Protein AF-A0A7C6MK63-F1 (afdb_monomer_lite)

pLDDT: mean 89.74, std 10.03, range [49.84, 98.5]

Structure (mmCIF, N/CA/C/O backbone):
data_AF-A0A7C6MK63-F1
#
_entry.id   AF-A0A7C6MK63-F1
#
loop_
_atom_site.group_PDB
_atom_site.id
_atom_site.type_symbol
_atom_site.label_atom_id
_atom_site.label_alt_id
_atom_site.label_comp_id
_atom_site.label_asym_id
_atom_site.label_entity_id
_atom_site.label_seq_id
_atom_site.pdbx_PDB_ins_code
_atom_site.Cartn_x
_atom_site.Cartn_y
_atom_site.Cartn_z
_atom_site.occupancy
_atom_site.B_iso_or_equiv
_atom_site.auth_seq_id
_atom_site.auth_comp_id
_atom_site.auth_asym_id
_atom_site.auth_atom_id
_atom_site.pdbx_PDB_model_num
ATOM 1 N N . MET A 1 1 ? 9.021 11.464 -20.359 1.00 56.09 1 MET A N 1
ATOM 2 C CA . MET A 1 1 ? 9.247 10.109 -19.820 1.00 56.09 1 MET A CA 1
ATOM 3 C C . MET A 1 1 ? 9.607 10.289 -18.363 1.00 56.09 1 MET A C 1
ATOM 5 O O . MET A 1 1 ? 10.400 11.176 -18.084 1.00 56.09 1 MET A O 1
ATOM 9 N N . GLY A 1 2 ? 8.933 9.591 -17.460 1.00 69.31 2 GLY A N 1
ATOM 10 C CA . GLY A 1 2 ? 9.209 9.650 -16.026 1.00 69.31 2 GLY A CA 1
ATOM 11 C C . GLY A 1 2 ? 9.092 8.243 -15.467 1.00 69.31 2 GLY A C 1
ATOM 12 O O . GLY A 1 2 ? 8.254 7.505 -15.981 1.00 69.31 2 GLY A O 1
ATOM 13 N N . TYR A 1 3 ? 9.935 7.929 -14.485 1.00 83.06 3 TYR A N 1
ATOM 14 C CA . TYR A 1 3 ? 9.993 6.660 -13.765 1.00 83.06 3 TYR A CA 1
ATOM 15 C C . TYR A 1 3 ? 8.614 6.150 -13.333 1.00 83.06 3 TYR A C 1
ATOM 17 O O . TYR A 1 3 ? 7.804 6.901 -12.776 1.00 83.06 3 TYR A O 1
ATOM 25 N N . ARG A 1 4 ? 8.350 4.875 -13.598 1.00 91.62 4 ARG A N 1
ATOM 26 C CA . ARG A 1 4 ? 7.119 4.176 -13.219 1.00 91.62 4 ARG A CA 1
ATOM 27 C C . ARG A 1 4 ? 7.454 3.052 -12.248 1.00 91.62 4 ARG A C 1
ATOM 29 O O . ARG A 1 4 ? 8.604 2.653 -12.093 1.00 91.62 4 ARG A O 1
ATOM 36 N N . SER A 1 5 ? 6.461 2.607 -11.501 1.00 93.19 5 SER A N 1
ATOM 37 C CA . SER A 1 5 ? 6.644 1.580 -10.488 1.00 93.19 5 SER A CA 1
ATOM 38 C C . SER A 1 5 ? 5.462 0.631 -10.469 1.00 93.19 5 SER A C 1
ATOM 40 O O . SER A 1 5 ? 4.326 1.036 -10.706 1.00 93.19 5 SER A O 1
ATOM 42 N N . ASP A 1 6 ? 5.727 -0.610 -10.100 1.00 95.50 6 ASP A N 1
ATOM 43 C CA . ASP A 1 6 ? 4.710 -1.541 -9.651 1.00 95.50 6 ASP A CA 1
ATOM 44 C C . ASP A 1 6 ? 4.551 -1.393 -8.141 1.00 95.50 6 ASP A C 1
ATOM 46 O O . ASP A 1 6 ? 5.525 -1.413 -7.386 1.00 95.50 6 ASP A O 1
ATOM 50 N N . VAL A 1 7 ? 3.311 -1.246 -7.683 1.00 96.69 7 VAL A N 1
ATOM 51 C CA . VAL A 1 7 ? 3.000 -1.040 -6.265 1.00 96.69 7 VAL A CA 1
ATOM 52 C C . VAL A 1 7 ? 2.037 -2.103 -5.784 1.00 96.69 7 VAL A C 1
ATOM 54 O O . VAL A 1 7 ? 1.061 -2.428 -6.468 1.00 96.69 7 VAL A O 1
ATOM 57 N N . ARG A 1 8 ? 2.314 -2.654 -4.602 1.00 97.69 8 ARG A N 1
ATOM 58 C CA . ARG A 1 8 ? 1.505 -3.673 -3.934 1.00 97.69 8 ARG A CA 1
ATOM 59 C C . ARG A 1 8 ? 1.254 -3.292 -2.488 1.00 97.69 8 ARG A C 1
ATOM 61 O O . ARG A 1 8 ? 2.162 -2.863 -1.782 1.00 97.69 8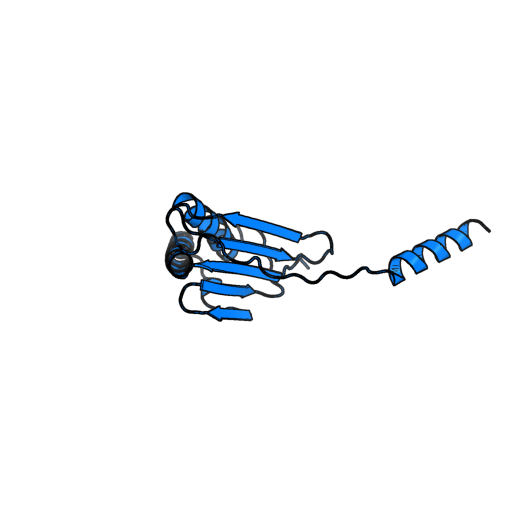 ARG A O 1
ATOM 68 N N . ILE A 1 9 ? 0.024 -3.512 -2.043 1.00 98.00 9 ILE A N 1
ATOM 69 C CA . ILE A 1 9 ? -0.389 -3.339 -0.655 1.00 98.00 9 ILE A CA 1
ATOM 70 C C . ILE A 1 9 ? -1.105 -4.608 -0.203 1.00 98.00 9 ILE A C 1
ATOM 72 O O . ILE A 1 9 ? -2.041 -5.069 -0.860 1.00 98.00 9 ILE A O 1
ATOM 76 N N . MET A 1 10 ? -0.680 -5.161 0.930 1.00 97.31 10 MET A N 1
ATOM 77 C CA . MET A 1 10 ? -1.465 -6.119 1.703 1.00 97.31 10 MET A CA 1
ATOM 78 C C . MET A 1 10 ? -1.956 -5.436 2.973 1.00 97.31 10 MET A C 1
ATOM 80 O O . MET A 1 10 ? -1.188 -4.7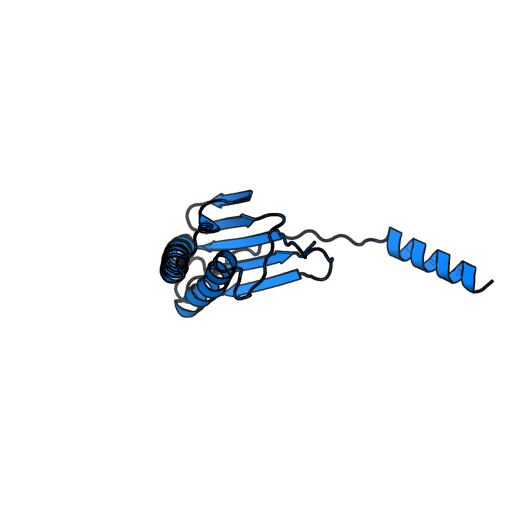69 3.657 1.00 97.31 10 MET A O 1
ATOM 84 N N . ILE A 1 11 ? -3.238 -5.567 3.283 1.00 97.06 11 ILE A N 1
ATOM 85 C CA . ILE A 1 11 ? -3.878 -4.795 4.348 1.00 97.06 11 ILE A CA 1
ATOM 86 C C . ILE A 1 11 ? -5.032 -5.587 4.962 1.00 97.06 11 ILE A C 1
ATOM 88 O O . ILE A 1 11 ? -5.676 -6.382 4.270 1.00 97.06 11 ILE A O 1
ATOM 92 N N . SER A 1 12 ? -5.315 -5.388 6.251 1.00 95.50 12 SER A N 1
ATOM 93 C CA . SER A 1 12 ? -6.525 -5.946 6.865 1.00 95.50 12 SER A CA 1
ATOM 94 C C . SER A 1 12 ? -7.780 -5.355 6.200 1.00 95.50 12 SER A C 1
ATOM 96 O O . SER A 1 12 ? -7.750 -4.261 5.635 1.00 95.50 12 SER A O 1
ATOM 98 N N . LYS A 1 13 ? -8.922 -6.049 6.237 1.00 94.19 13 LYS A N 1
ATOM 99 C CA . LYS A 1 13 ? -10.174 -5.491 5.689 1.00 94.19 13 LYS A CA 1
ATOM 100 C C . LYS A 1 13 ? -10.577 -4.189 6.370 1.00 94.19 13 LYS A C 1
ATOM 102 O O . LYS A 1 13 ? -11.020 -3.267 5.696 1.00 94.19 13 LYS A O 1
ATOM 107 N N . LYS A 1 14 ? -10.399 -4.112 7.690 1.00 94.75 14 LYS A N 1
ATOM 108 C CA . LYS A 1 14 ? -10.686 -2.896 8.456 1.00 94.75 14 LYS A CA 1
ATOM 109 C C . LYS A 1 14 ? -9.748 -1.764 8.054 1.00 94.75 14 LYS A C 1
ATOM 111 O O . LYS A 1 14 ? -10.220 -0.660 7.799 1.00 94.75 14 LYS A O 1
ATOM 116 N N . GLY A 1 15 ? -8.453 -2.061 7.919 1.00 96.56 15 GLY A N 1
ATOM 117 C CA . GLY A 1 15 ? -7.477 -1.112 7.400 1.00 96.56 15 GLY A CA 1
ATOM 118 C C . GLY A 1 15 ? -7.842 -0.635 5.995 1.00 96.56 15 GLY A C 1
ATOM 119 O O . GLY A 1 15 ? -7.785 0.558 5.727 1.00 96.56 15 GLY A O 1
ATOM 120 N N . TYR A 1 16 ? -8.281 -1.528 5.102 1.00 97.44 16 TYR A N 1
ATOM 121 C CA . TYR A 1 16 ? -8.723 -1.154 3.754 1.00 97.44 16 TYR A CA 1
ATOM 122 C C . TYR A 1 16 ? -9.917 -0.195 3.781 1.00 97.44 16 TYR A C 1
ATOM 124 O O . TYR A 1 16 ? -9.911 0.807 3.066 1.00 97.44 16 TYR A O 1
ATOM 132 N N . ASP A 1 17 ? -10.927 -0.483 4.603 1.00 96.94 17 ASP A N 1
ATOM 133 C CA . ASP A 1 17 ? -12.112 0.368 4.724 1.00 96.94 17 ASP A CA 1
ATOM 134 C C . ASP A 1 17 ? -11.743 1.763 5.261 1.00 96.94 17 ASP A C 1
ATOM 136 O O . ASP A 1 17 ? -12.212 2.778 4.735 1.00 96.94 17 ASP A O 1
ATOM 140 N N . GLU A 1 18 ? -10.853 1.837 6.258 1.00 98.00 18 GLU A N 1
ATOM 141 C CA . GLU A 1 18 ? -10.371 3.114 6.797 1.00 98.00 18 GLU A CA 1
ATOM 142 C C . GLU A 1 18 ? -9.477 3.861 5.796 1.00 98.00 18 GLU A C 1
ATOM 144 O O . GLU A 1 18 ? -9.633 5.069 5.623 1.00 98.00 18 GLU A O 1
ATOM 149 N N . LEU A 1 19 ? -8.613 3.156 5.059 1.00 98.38 19 LEU A N 1
ATOM 150 C CA . LEU A 1 19 ? -7.787 3.733 3.997 1.00 98.38 19 LEU A CA 1
ATOM 151 C C . LEU A 1 19 ? -8.653 4.318 2.878 1.00 98.38 19 LEU A C 1
ATOM 153 O O . LEU A 1 19 ? -8.399 5.422 2.389 1.00 98.38 19 LEU A O 1
ATOM 157 N N . LYS A 1 20 ? -9.710 3.602 2.482 1.00 98.06 20 LYS A N 1
ATOM 158 C CA . LYS A 1 20 ? -10.649 4.061 1.459 1.00 98.06 20 LYS A CA 1
ATOM 159 C C . LYS A 1 20 ? -11.368 5.331 1.897 1.00 98.06 20 LYS A C 1
ATOM 161 O O . LYS A 1 20 ? -11.411 6.308 1.154 1.00 98.06 20 LYS A O 1
ATOM 166 N N . LYS A 1 21 ? -11.858 5.349 3.134 1.00 98.25 21 LYS A N 1
ATOM 167 C CA . LYS A 1 21 ? -12.482 6.530 3.733 1.00 98.25 21 LYS A CA 1
ATOM 168 C C . LYS A 1 21 ? -11.513 7.713 3.822 1.00 98.25 21 LYS A C 1
ATOM 170 O O . LYS A 1 21 ? -11.899 8.831 3.486 1.00 98.25 21 LYS A O 1
ATOM 175 N N . TYR A 1 22 ? -10.274 7.483 4.257 1.00 98.50 22 TYR A N 1
ATOM 176 C CA . TYR A 1 22 ? -9.249 8.524 4.346 1.00 98.50 22 TYR A CA 1
ATOM 177 C C . TYR A 1 22 ? -8.960 9.136 2.973 1.00 98.50 22 TYR A C 1
ATOM 179 O O . TYR A 1 22 ? -9.052 10.349 2.800 1.00 98.50 22 TYR A O 1
ATOM 187 N N . THR A 1 23 ? -8.659 8.290 1.987 1.00 98.00 23 THR A N 1
ATOM 188 C CA . THR A 1 23 ? -8.286 8.718 0.630 1.00 98.00 23 THR A CA 1
ATOM 189 C C . THR A 1 23 ? -9.421 9.463 -0.071 1.00 98.00 23 THR A C 1
ATOM 191 O O . THR A 1 23 ? -9.171 10.489 -0.697 1.00 98.00 23 THR A O 1
ATOM 194 N N . ASP A 1 24 ? -10.674 9.018 0.077 1.00 97.56 24 ASP A N 1
ATOM 195 C CA . ASP A 1 24 ? -11.832 9.725 -0.483 1.00 97.56 24 ASP A CA 1
ATOM 196 C C . ASP A 1 24 ? -11.998 11.129 0.120 1.00 97.56 24 ASP A C 1
ATOM 198 O O . ASP A 1 24 ? -12.211 12.091 -0.620 1.00 97.56 24 ASP A O 1
ATOM 202 N N . ASN A 1 25 ? -11.846 11.269 1.441 1.00 97.81 25 ASN A N 1
ATOM 203 C CA . ASN A 1 25 ? -11.923 12.573 2.105 1.00 97.81 25 ASN A CA 1
ATOM 204 C C . ASN A 1 25 ? -10.762 13.489 1.697 1.00 97.81 25 ASN A C 1
ATOM 206 O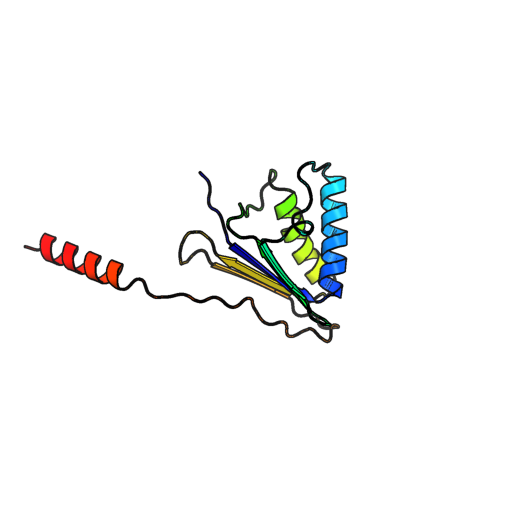 O . ASN A 1 25 ? -10.994 14.644 1.346 1.00 97.81 25 ASN A O 1
ATOM 210 N N . TYR A 1 26 ? -9.533 12.965 1.690 1.00 97.12 26 TYR A N 1
ATOM 211 C CA . TYR A 1 26 ? -8.337 13.712 1.301 1.00 97.12 26 TYR A CA 1
ATOM 212 C C . TYR A 1 26 ? -8.477 14.302 -0.107 1.00 97.12 26 TYR A C 1
ATOM 214 O O . TYR A 1 26 ? -8.288 15.499 -0.323 1.00 97.12 26 TYR A O 1
ATOM 222 N N . LEU A 1 27 ? -8.871 13.471 -1.074 1.00 96.62 27 LEU A N 1
ATOM 223 C CA . LEU A 1 27 ? -9.005 13.883 -2.472 1.00 96.62 27 LEU A CA 1
ATOM 224 C C . LEU A 1 27 ? -10.164 14.854 -2.683 1.00 96.62 27 LEU A C 1
ATOM 226 O O . LEU A 1 27 ? -10.058 15.776 -3.496 1.00 96.62 27 LEU A O 1
ATOM 230 N N . PHE A 1 28 ? -11.250 14.684 -1.927 1.00 96.06 28 PHE A N 1
ATOM 231 C CA . PHE A 1 28 ? -12.354 15.635 -1.915 1.00 96.06 28 PHE A CA 1
ATOM 232 C C . PHE A 1 28 ? -11.906 17.016 -1.413 1.00 96.06 28 PHE A C 1
ATOM 234 O O . PHE A 1 28 ? -12.187 18.020 -2.067 1.00 96.06 28 PHE A O 1
ATOM 241 N N . GLU A 1 29 ? -11.163 17.084 -0.304 1.00 95.94 29 GLU A N 1
ATOM 242 C CA . GLU A 1 29 ? -10.643 18.341 0.257 1.00 95.94 29 GLU A CA 1
ATOM 243 C C . GLU A 1 29 ? -9.661 19.049 -0.686 1.00 95.94 29 GLU A C 1
ATOM 245 O O . GLU A 1 29 ? -9.664 20.278 -0.781 1.00 95.94 29 GLU A O 1
ATOM 250 N N . LYS A 1 30 ? -8.863 18.281 -1.436 1.00 94.19 30 LYS A N 1
ATOM 251 C CA . LYS A 1 30 ? -7.960 18.800 -2.473 1.00 94.19 30 LYS A CA 1
ATOM 252 C C . LYS A 1 30 ? -8.665 19.203 -3.771 1.00 94.19 30 LYS A C 1
ATOM 254 O O . LYS A 1 30 ? -8.014 19.742 -4.663 1.00 94.19 30 LYS A O 1
ATOM 259 N N . ASN A 1 31 ? -9.978 18.973 -3.890 1.00 93.69 31 ASN A N 1
ATOM 260 C CA . ASN A 1 31 ? -10.744 19.160 -5.127 1.00 93.69 31 ASN A CA 1
ATOM 261 C C . ASN A 1 31 ? -10.097 18.417 -6.318 1.00 93.69 31 ASN A C 1
ATOM 263 O O . ASN A 1 31 ? -9.992 18.942 -7.431 1.00 93.69 31 ASN A O 1
ATOM 267 N N . TRP A 1 32 ? -9.617 17.197 -6.063 1.00 93.12 32 TRP A N 1
ATOM 268 C CA . TRP A 1 32 ? -8.887 16.398 -7.038 1.00 93.12 32 TRP A CA 1
ATOM 269 C C . TRP A 1 32 ? -9.836 15.741 -8.047 1.00 93.12 32 TRP A C 1
ATOM 271 O O . TRP A 1 32 ? -10.687 14.925 -7.696 1.00 93.12 32 TRP A O 1
ATOM 281 N N . GLY A 1 33 ? -9.690 16.098 -9.325 1.00 86.94 33 GLY A N 1
ATOM 282 C CA . GLY A 1 33 ? -10.608 15.677 -10.390 1.00 86.94 33 GLY A CA 1
ATOM 283 C C . GLY A 1 33 ? -10.276 14.344 -11.067 1.00 86.94 33 GLY A C 1
ATOM 284 O O . GLY A 1 33 ? -11.097 13.855 -11.841 1.00 86.94 33 GLY A O 1
ATOM 285 N N . TYR A 1 34 ? -9.100 13.760 -10.811 1.00 85.19 34 TYR A N 1
ATOM 286 C CA . TYR A 1 34 ? -8.635 12.552 -11.513 1.00 85.19 34 TYR A CA 1
ATOM 287 C C . TYR A 1 34 ? -9.049 11.239 -10.833 1.00 85.19 34 TYR A C 1
ATOM 289 O O . TYR A 1 34 ? -8.845 10.168 -11.394 1.00 85.19 34 TYR A O 1
ATOM 297 N N . GLY A 1 35 ? -9.705 11.319 -9.672 1.00 88.94 35 GLY A N 1
ATOM 298 C CA . GLY A 1 35 ? -10.235 10.162 -8.952 1.00 88.94 35 GLY A CA 1
ATOM 299 C C . GLY A 1 35 ? -9.274 9.581 -7.915 1.00 88.94 35 GLY A C 1
ATOM 300 O O . GLY A 1 35 ? -8.204 10.120 -7.653 1.00 88.94 35 GLY A O 1
ATOM 301 N N . ASN A 1 36 ? -9.716 8.496 -7.280 1.00 95.00 36 ASN A N 1
ATOM 302 C CA . ASN A 1 36 ? -8.988 7.785 -6.232 1.00 95.00 36 ASN A CA 1
ATOM 303 C C . ASN A 1 36 ? -8.422 6.480 -6.799 1.00 95.00 36 ASN A C 1
ATOM 305 O O . ASN A 1 36 ? -9.186 5.691 -7.359 1.00 95.00 36 ASN A O 1
ATOM 309 N N . LEU A 1 37 ? -7.129 6.221 -6.590 1.00 95.69 37 LEU A N 1
ATOM 310 C CA . LEU A 1 37 ? -6.475 4.975 -7.005 1.00 95.69 37 LEU A CA 1
ATOM 311 C C . LEU A 1 37 ? -7.170 3.727 -6.445 1.00 95.69 37 LEU A C 1
ATOM 313 O O . LEU A 1 37 ? -7.198 2.695 -7.102 1.00 95.69 37 LEU A O 1
ATOM 317 N N . LEU A 1 38 ? -7.812 3.806 -5.276 1.00 96.75 38 LEU A N 1
ATOM 318 C CA . LEU A 1 38 ? -8.570 2.686 -4.702 1.00 96.75 38 LEU A CA 1
ATOM 319 C C . LEU A 1 38 ? -9.903 2.382 -5.411 1.00 96.75 38 LEU A C 1
ATOM 321 O O . LEU A 1 38 ? -10.654 1.521 -4.950 1.00 96.75 38 LEU A O 1
ATOM 325 N N . ASN A 1 39 ? -10.241 3.090 -6.491 1.00 94.31 39 ASN A N 1
ATOM 326 C CA . ASN A 1 39 ? -11.408 2.766 -7.313 1.00 94.31 39 ASN A CA 1
ATOM 327 C C . ASN A 1 39 ? -11.092 1.736 -8.405 1.00 94.31 39 ASN A C 1
ATOM 329 O O . ASN A 1 39 ? -11.999 1.020 -8.829 1.00 94.31 39 ASN A O 1
ATOM 333 N N . GLU A 1 40 ? -9.837 1.646 -8.849 1.00 92.19 40 GLU A N 1
ATOM 334 C CA . GLU A 1 40 ? -9.420 0.793 -9.963 1.00 92.19 40 GLU A CA 1
ATOM 335 C C . GLU A 1 40 ? -8.064 0.152 -9.659 1.00 92.19 40 GLU A C 1
ATOM 337 O O . GLU A 1 40 ? -7.129 0.829 -9.247 1.00 92.19 40 GLU A O 1
ATOM 342 N N . PHE A 1 41 ? -7.955 -1.163 -9.855 1.00 96.00 41 PHE A N 1
ATOM 343 C CA . PHE A 1 41 ? -6.756 -1.937 -9.529 1.00 96.00 41 PHE A CA 1
ATOM 344 C C . PHE A 1 41 ? -6.366 -2.828 -10.703 1.00 96.00 41 PHE A C 1
ATOM 346 O O . PHE A 1 41 ? -7.237 -3.473 -11.292 1.00 96.00 41 PHE A O 1
ATOM 353 N N . ASP A 1 42 ? -5.067 -2.960 -10.961 1.00 97.69 42 ASP A N 1
ATOM 354 C CA . ASP A 1 42 ? -4.550 -3.972 -11.889 1.00 97.69 42 ASP A CA 1
ATOM 355 C C . ASP A 1 42 ? -4.488 -5.352 -11.229 1.00 97.69 42 ASP A C 1
ATOM 357 O O . ASP A 1 42 ? -4.664 -6.388 -11.873 1.00 97.69 42 ASP A O 1
ATOM 361 N N . VAL A 1 43 ? -4.250 -5.369 -9.915 1.00 96.44 43 VAL A N 1
ATOM 362 C CA . VAL A 1 43 ? -4.171 -6.583 -9.104 1.00 96.44 43 VAL A CA 1
ATOM 363 C C . VAL A 1 43 ? -5.090 -6.433 -7.904 1.00 96.44 43 VAL A C 1
ATOM 365 O O . VAL A 1 43 ? -4.992 -5.461 -7.160 1.00 96.44 43 VAL A O 1
ATOM 368 N N . ARG A 1 44 ? -5.974 -7.412 -7.684 1.00 97.00 44 ARG A N 1
ATOM 369 C CA . ARG A 1 44 ? -6.817 -7.466 -6.486 1.00 97.00 44 ARG A CA 1
ATOM 370 C C . ARG A 1 44 ? -7.157 -8.898 -6.089 1.00 97.00 44 ARG A C 1
ATOM 372 O O . ARG A 1 44 ? -7.680 -9.662 -6.895 1.00 97.00 44 ARG A O 1
ATOM 379 N N . ALA A 1 45 ? -6.943 -9.229 -4.823 1.00 96.62 45 ALA A N 1
ATOM 380 C CA . ALA A 1 45 ? -7.402 -10.462 -4.195 1.00 96.62 45 ALA A CA 1
ATOM 381 C C . ALA A 1 45 ? -7.920 -10.166 -2.782 1.00 96.62 45 ALA A C 1
ATOM 383 O O . ALA A 1 45 ? -7.394 -9.306 -2.082 1.00 96.62 45 ALA A O 1
ATOM 384 N N . VAL A 1 46 ? -8.979 -10.856 -2.362 1.00 95.19 46 VAL A N 1
ATOM 385 C CA . VAL A 1 46 ? -9.630 -10.623 -1.065 1.00 95.19 46 VAL A CA 1
ATOM 386 C C . VAL A 1 46 ? -9.982 -11.965 -0.442 1.00 95.19 46 VAL A C 1
ATOM 388 O O . VAL A 1 46 ? -10.580 -12.809 -1.108 1.00 95.19 46 VAL A O 1
ATOM 391 N N . ASN A 1 47 ? -9.642 -12.152 0.832 1.00 91.38 47 ASN A N 1
ATOM 392 C CA . ASN A 1 47 ? -10.117 -13.280 1.635 1.00 91.38 47 ASN A CA 1
ATOM 393 C C . ASN A 1 47 ? -11.067 -12.771 2.741 1.00 91.38 47 ASN A C 1
ATOM 395 O O . ASN A 1 47 ? -11.708 -11.733 2.574 1.00 91.38 47 ASN A O 1
ATOM 399 N N . ASN A 1 48 ? -11.241 -13.502 3.844 1.00 88.19 48 ASN A N 1
ATOM 400 C CA . ASN A 1 48 ? -12.146 -13.071 4.912 1.00 88.19 48 ASN A CA 1
ATOM 401 C C . ASN A 1 48 ? -11.654 -11.842 5.680 1.00 88.19 48 ASN A C 1
ATOM 403 O O . ASN A 1 48 ? -12.501 -11.029 6.044 1.00 88.19 48 ASN A O 1
ATOM 407 N N . ASP A 1 49 ? -10.344 -11.655 5.812 1.00 90.50 49 ASP A N 1
ATOM 408 C CA . ASP A 1 49 ? -9.761 -10.713 6.775 1.00 90.50 49 ASP A CA 1
ATOM 409 C C . ASP A 1 49 ? -8.720 -9.775 6.140 1.00 90.50 49 ASP A C 1
ATOM 411 O O . ASP A 1 49 ? -8.366 -8.751 6.716 1.00 90.50 49 ASP A O 1
ATOM 415 N N . THR A 1 50 ? -8.284 -10.066 4.914 1.00 94.12 50 THR A N 1
ATOM 416 C CA . THR A 1 50 ? -7.180 -9.404 4.217 1.00 94.12 50 THR A CA 1
ATOM 417 C C . THR A 1 50 ? -7.568 -9.028 2.790 1.00 94.12 50 THR A C 1
ATOM 419 O O . THR A 1 50 ? -8.301 -9.744 2.093 1.00 94.12 50 THR A O 1
ATOM 422 N N . VAL A 1 51 ? -7.021 -7.905 2.342 1.00 96.69 51 VAL A N 1
ATOM 423 C CA . VAL A 1 51 ? -7.070 -7.406 0.973 1.00 96.69 51 VAL A CA 1
ATOM 424 C C . VAL A 1 51 ? -5.638 -7.299 0.457 1.00 96.69 51 VAL A C 1
ATOM 426 O O . VAL A 1 51 ? -4.773 -6.724 1.109 1.00 96.69 51 VAL A O 1
ATOM 429 N N . TYR A 1 52 ? -5.397 -7.853 -0.724 1.00 97.69 52 TYR A N 1
ATOM 430 C CA . TYR A 1 52 ? -4.192 -7.639 -1.512 1.00 97.69 52 TYR A CA 1
ATOM 431 C C . TYR A 1 52 ? -4.571 -6.836 -2.748 1.00 97.69 52 TYR A C 1
ATOM 433 O O . TYR A 1 52 ? -5.503 -7.214 -3.464 1.00 97.69 52 TYR A O 1
ATOM 441 N N . LEU A 1 53 ? -3.888 -5.725 -2.987 1.00 97.94 53 LEU A N 1
ATOM 442 C CA . LEU A 1 53 ? -4.189 -4.818 -4.087 1.00 97.94 53 LEU A CA 1
ATOM 443 C C . LEU A 1 53 ? -2.922 -4.211 -4.679 1.00 97.94 53 LEU A C 1
ATOM 445 O O . LEU A 1 53 ? -1.867 -4.210 -4.042 1.00 97.94 53 LEU A O 1
ATOM 449 N N . GLY A 1 54 ? -3.019 -3.689 -5.895 1.00 97.62 54 GLY A N 1
ATOM 450 C CA . GLY A 1 54 ? -1.900 -3.003 -6.511 1.00 97.62 54 GLY A CA 1
ATOM 451 C C . GLY A 1 54 ? -2.163 -2.460 -7.903 1.00 97.62 54 GLY A C 1
ATOM 452 O O . GLY A 1 54 ? -3.185 -2.753 -8.531 1.00 97.62 54 GLY A O 1
ATOM 453 N N . TRP A 1 55 ? -1.173 -1.705 -8.363 1.00 97.62 55 TRP A N 1
ATOM 454 C CA . TRP A 1 55 ? -1.129 -1.041 -9.659 1.00 97.62 55 TRP A CA 1
ATOM 455 C C . TRP A 1 55 ? 0.181 -1.388 -10.349 1.00 97.62 55 TRP A C 1
ATOM 457 O O . TRP A 1 55 ? 1.219 -1.510 -9.690 1.00 97.62 55 TRP A O 1
ATOM 467 N N . ASN A 1 56 ? 0.118 -1.589 -11.655 1.00 95.94 56 ASN A N 1
ATOM 468 C CA . ASN A 1 56 ? 1.279 -1.807 -12.497 1.00 95.94 56 ASN A CA 1
ATOM 469 C C . ASN A 1 56 ? 1.625 -0.512 -13.208 1.00 95.94 56 ASN A C 1
ATOM 471 O O . ASN A 1 56 ? 0.727 0.233 -13.605 1.00 95.94 56 ASN A O 1
ATOM 475 N N . ASP A 1 57 ? 2.916 -0.283 -13.423 1.00 93.38 57 ASP A N 1
ATOM 476 C CA . ASP A 1 57 ? 3.382 0.798 -14.281 1.00 93.38 57 ASP A CA 1
ATOM 477 C C . ASP A 1 57 ? 2.777 2.163 -13.864 1.00 93.38 57 ASP A C 1
ATOM 479 O O . ASP A 1 57 ? 2.276 2.924 -14.684 1.00 93.38 57 ASP A O 1
ATOM 483 N N . ILE A 1 58 ? 2.751 2.499 -12.569 1.00 93.25 58 ILE A N 1
ATOM 484 C CA . ILE A 1 58 ? 2.185 3.762 -12.065 1.00 93.25 58 ILE A CA 1
ATOM 485 C C . ILE A 1 58 ? 3.285 4.789 -11.785 1.00 93.25 58 ILE A C 1
ATOM 487 O O . ILE A 1 58 ? 4.368 4.460 -11.309 1.00 93.25 58 ILE A O 1
ATOM 491 N N . LYS A 1 59 ? 3.018 6.071 -12.062 1.00 91.81 59 LYS A N 1
ATOM 492 C CA . LYS A 1 59 ? 3.895 7.159 -11.606 1.00 91.81 59 LYS A CA 1
ATOM 493 C C . LYS A 1 59 ? 3.714 7.339 -10.105 1.00 91.81 59 LYS A C 1
ATOM 495 O O . LYS A 1 59 ? 2.759 7.981 -9.682 1.00 91.81 59 LYS A O 1
ATOM 500 N N . TRP A 1 60 ? 4.615 6.761 -9.325 1.00 92.12 60 TRP A N 1
ATOM 501 C CA . TRP A 1 60 ? 4.542 6.799 -7.871 1.00 92.12 60 TRP A CA 1
ATOM 502 C C . TRP A 1 60 ? 5.423 7.914 -7.307 1.00 92.12 60 TRP A C 1
ATOM 504 O O . TRP A 1 60 ? 6.559 7.681 -6.898 1.00 92.12 60 TRP A O 1
ATOM 514 N N . TYR A 1 61 ? 4.907 9.142 -7.320 1.00 84.12 61 TYR A N 1
ATOM 515 C CA . TYR A 1 61 ? 5.620 10.310 -6.815 1.00 84.12 61 TYR A CA 1
ATOM 516 C C . TYR A 1 61 ? 4.863 10.970 -5.663 1.00 84.12 61 TYR A C 1
ATOM 518 O O . TYR A 1 61 ? 3.722 11.377 -5.843 1.00 84.12 61 TYR A O 1
ATOM 526 N N . ASP A 1 62 ? 5.518 11.125 -4.513 1.00 72.31 62 ASP A N 1
ATOM 527 C CA . ASP A 1 62 ? 5.016 11.917 -3.377 1.00 72.31 62 ASP A CA 1
ATOM 528 C C . ASP A 1 62 ? 5.385 13.399 -3.593 1.00 72.31 62 ASP A C 1
ATOM 530 O O . ASP A 1 62 ? 6.332 13.925 -3.004 1.00 72.31 62 ASP A O 1
ATOM 534 N N . TYR A 1 63 ? 4.714 14.044 -4.556 1.00 75.94 63 TYR A N 1
ATOM 535 C CA . TYR A 1 63 ? 4.883 15.463 -4.906 1.00 75.94 63 TYR A CA 1
ATOM 536 C C . TYR A 1 63 ? 3.520 16.161 -5.019 1.00 75.94 63 TYR A C 1
ATOM 538 O O . TYR A 1 63 ? 2.488 15.511 -5.179 1.00 75.94 63 TYR A O 1
ATOM 546 N N . GLU A 1 64 ? 3.515 17.500 -4.989 1.00 68.25 64 GLU A N 1
ATOM 547 C CA . GLU A 1 64 ? 2.292 18.328 -4.959 1.00 68.25 64 GLU A CA 1
ATOM 548 C C . GLU A 1 64 ? 1.298 18.042 -6.105 1.00 68.25 64 GLU A C 1
ATOM 550 O O . GLU A 1 64 ? 0.099 18.222 -5.927 1.00 68.25 64 GLU A O 1
ATOM 555 N N . ASP A 1 65 ? 1.769 17.540 -7.251 1.00 82.00 65 ASP A N 1
ATOM 556 C CA . ASP A 1 65 ? 0.934 17.298 -8.436 1.00 82.00 65 ASP A CA 1
ATOM 557 C C . ASP A 1 65 ? 0.352 15.870 -8.536 1.00 82.00 65 ASP A C 1
ATOM 559 O O . ASP A 1 65 ? -0.284 15.551 -9.540 1.00 82.00 65 ASP A O 1
ATOM 563 N N . TYR A 1 66 ? 0.563 14.997 -7.544 1.00 89.31 66 TYR A N 1
ATOM 564 C CA . TYR A 1 66 ? 0.085 13.602 -7.549 1.00 89.31 66 TYR A CA 1
ATOM 565 C C . TYR A 1 66 ? -0.759 13.304 -6.306 1.00 89.31 66 TYR A C 1
ATOM 567 O O . TYR A 1 66 ? -0.431 12.447 -5.487 1.00 89.31 66 TYR A O 1
ATOM 575 N N . GLU A 1 67 ? -1.855 14.048 -6.138 1.00 94.44 67 GLU A N 1
ATOM 576 C CA . GLU A 1 67 ? -2.664 13.980 -4.914 1.00 94.44 67 GLU A CA 1
ATOM 577 C C . GLU A 1 67 ? -3.294 12.602 -4.680 1.00 94.44 67 GLU A C 1
ATOM 579 O O . GLU A 1 67 ? -3.509 12.214 -3.536 1.00 94.44 67 GLU A O 1
ATOM 584 N N . ASP A 1 68 ? -3.555 11.837 -5.738 1.00 94.06 68 ASP A N 1
ATOM 585 C CA . ASP A 1 68 ? -4.025 10.452 -5.672 1.00 94.06 68 ASP A CA 1
ATOM 586 C C . ASP A 1 68 ? -2.976 9.488 -5.102 1.00 94.06 68 ASP A C 1
ATOM 588 O O . ASP A 1 68 ? -3.326 8.618 -4.303 1.00 94.06 68 ASP A O 1
ATOM 592 N N . VAL A 1 69 ? -1.695 9.684 -5.424 1.00 95.12 69 VAL A N 1
ATOM 593 C CA . VAL A 1 69 ? -0.573 8.977 -4.784 1.00 95.12 69 VAL A CA 1
ATOM 594 C C . VAL A 1 69 ? -0.392 9.454 -3.343 1.00 95.12 69 VAL A C 1
ATOM 596 O O . VAL A 1 69 ? -0.321 8.623 -2.433 1.00 95.12 69 VAL A O 1
ATOM 599 N N . ASN A 1 70 ? -0.394 10.772 -3.109 1.00 95.44 70 ASN A N 1
ATOM 600 C CA . ASN A 1 70 ? -0.268 11.357 -1.768 1.00 95.44 70 ASN A CA 1
ATOM 601 C C . ASN A 1 70 ? -1.370 10.847 -0.833 1.00 95.44 70 ASN A C 1
ATOM 603 O O . ASN A 1 70 ? -1.104 10.527 0.324 1.00 95.44 70 ASN A O 1
ATOM 607 N N . ALA A 1 71 ? -2.598 10.697 -1.338 1.00 96.88 71 ALA A N 1
ATOM 608 C CA . ALA A 1 71 ? -3.715 10.141 -0.587 1.00 96.88 71 ALA A CA 1
ATOM 609 C C . ALA A 1 71 ? -3.412 8.728 -0.072 1.00 96.88 71 ALA A C 1
ATOM 611 O O . ALA A 1 71 ? -3.740 8.420 1.075 1.00 96.88 71 ALA A O 1
ATOM 612 N N . ILE A 1 72 ? -2.777 7.874 -0.884 1.00 97.56 72 ILE A N 1
ATOM 613 C CA . ILE A 1 72 ? -2.370 6.533 -0.449 1.00 97.56 72 ILE A CA 1
ATOM 614 C C . ILE A 1 72 ? -1.226 6.623 0.558 1.00 97.56 72 ILE A C 1
ATOM 616 O O . ILE A 1 72 ? -1.318 6.013 1.618 1.00 97.56 72 ILE A O 1
ATOM 620 N N . VAL A 1 73 ? -0.169 7.387 0.264 1.00 96.00 73 VAL A N 1
ATOM 621 C CA . VAL A 1 73 ? 1.015 7.498 1.135 1.00 96.00 73 VAL A CA 1
ATOM 622 C C . VAL A 1 73 ? 0.637 8.034 2.519 1.00 96.00 73 VAL A C 1
ATOM 624 O O . VAL A 1 73 ? 0.996 7.441 3.539 1.00 96.00 73 VAL A O 1
ATOM 627 N N . TYR A 1 74 ? -0.141 9.114 2.575 1.00 97.06 74 TYR A N 1
ATOM 628 C CA . TYR A 1 74 ? -0.615 9.686 3.837 1.00 97.06 74 TYR A CA 1
ATOM 629 C C . TYR A 1 74 ? -1.698 8.826 4.481 1.00 97.06 74 TYR A C 1
ATOM 631 O O . TYR A 1 74 ? -1.755 8.738 5.704 1.00 97.06 74 TYR A O 1
ATOM 639 N N . GLY A 1 75 ? -2.497 8.126 3.677 1.00 98.00 75 GLY A N 1
ATOM 640 C CA . GLY A 1 75 ? -3.449 7.139 4.161 1.00 98.00 75 GLY A CA 1
ATOM 641 C C . GLY A 1 75 ? -2.769 5.980 4.887 1.00 98.00 75 GLY A C 1
ATOM 642 O O . GLY A 1 75 ? -3.192 5.633 5.981 1.00 98.00 75 GLY A O 1
ATOM 643 N N . LEU A 1 76 ? -1.680 5.426 4.349 1.00 97.88 76 LEU A N 1
ATOM 644 C CA . LEU A 1 76 ? -0.899 4.376 5.015 1.00 97.88 76 LEU A CA 1
ATOM 645 C C . LEU A 1 76 ? -0.300 4.866 6.339 1.00 97.88 76 LEU A C 1
ATOM 647 O O . LEU A 1 76 ? -0.335 4.147 7.334 1.00 97.88 76 LEU A O 1
ATOM 651 N N . LYS A 1 77 ? 0.178 6.113 6.385 1.00 97.50 77 LYS A N 1
ATOM 652 C CA . LYS A 1 77 ? 0.624 6.730 7.639 1.00 97.50 77 LYS A CA 1
ATOM 653 C C . LYS A 1 77 ? -0.527 6.889 8.643 1.00 97.50 77 LYS A C 1
ATOM 655 O O . LYS A 1 77 ? -0.354 6.599 9.820 1.00 97.50 77 LYS A O 1
ATOM 660 N N . HIS A 1 78 ? -1.710 7.303 8.183 1.00 98.00 78 HIS A N 1
ATOM 661 C CA . HIS A 1 78 ? -2.916 7.379 9.018 1.00 98.00 78 HIS A CA 1
ATOM 662 C C . HIS A 1 78 ? -3.301 6.010 9.584 1.00 98.00 78 HIS A C 1
ATOM 664 O O . HIS A 1 78 ? -3.701 5.924 10.740 1.00 98.00 78 HIS A O 1
ATOM 670 N N . LEU A 1 79 ? -3.152 4.930 8.814 1.00 97.38 79 LEU A N 1
ATOM 671 C CA . LEU A 1 79 ? -3.383 3.574 9.317 1.00 97.38 79 LEU A CA 1
ATOM 672 C C . LEU A 1 79 ? -2.435 3.209 10.459 1.00 97.38 79 LEU A C 1
ATOM 674 O O . LEU A 1 79 ? -2.900 2.722 11.483 1.00 97.38 79 LEU A O 1
ATOM 678 N N . GLU A 1 80 ? -1.140 3.484 10.300 1.00 96.06 80 GLU A N 1
ATOM 679 C CA . GLU A 1 80 ? -0.132 3.284 11.349 1.00 96.06 80 GLU A CA 1
ATOM 680 C C . GLU A 1 80 ? -0.466 4.088 12.614 1.00 96.06 80 GLU A C 1
ATOM 682 O O . GLU A 1 80 ? -0.477 3.545 13.715 1.00 96.06 80 GLU A O 1
ATOM 687 N N . GLU A 1 81 ? -0.833 5.364 12.471 1.00 97.12 81 GLU A N 1
ATOM 688 C CA . GLU A 1 81 ? -1.220 6.223 13.601 1.00 97.12 81 GLU A CA 1
ATOM 689 C C . GLU A 1 81 ? -2.506 5.759 14.313 1.00 97.12 81 GLU A C 1
ATOM 691 O O . GLU A 1 81 ? -2.738 6.126 15.468 1.00 97.12 81 GLU A O 1
ATOM 696 N N . ASN A 1 82 ? -3.338 4.956 13.642 1.00 96.38 82 ASN A N 1
ATOM 697 C CA . ASN A 1 82 ? -4.607 4.437 14.157 1.00 96.38 82 ASN A CA 1
ATOM 698 C C . ASN A 1 82 ? -4.598 2.913 14.365 1.00 96.38 82 ASN A C 1
ATOM 700 O O . ASN A 1 82 ? -5.666 2.319 14.511 1.00 96.38 82 ASN A O 1
ATOM 704 N N . ASP A 1 83 ? -3.409 2.310 14.430 1.00 95.38 83 ASP A N 1
ATOM 705 C CA . ASP A 1 83 ? -3.193 0.912 14.800 1.00 95.38 83 ASP A CA 1
ATOM 706 C C . ASP A 1 83 ? -3.813 -0.120 13.826 1.00 95.38 83 ASP A C 1
ATOM 708 O O . ASP A 1 83 ? -4.376 -1.129 14.251 1.00 95.38 83 ASP A O 1
ATOM 712 N N . TYR A 1 84 ? -3.713 0.112 12.509 1.00 95.31 84 TYR A N 1
ATOM 713 C CA . TYR A 1 84 ? -4.150 -0.828 11.461 1.00 95.31 84 TYR A CA 1
ATOM 714 C C . TYR A 1 84 ? -2.971 -1.443 10.703 1.00 95.31 84 TYR A C 1
ATOM 716 O O . TYR A 1 84 ? -2.142 -0.728 10.136 1.00 95.31 84 TYR A O 1
ATOM 724 N N . SER A 1 85 ? -2.933 -2.775 10.612 1.00 94.50 85 SER A N 1
ATOM 725 C CA . SER A 1 85 ? -1.824 -3.489 9.970 1.00 94.50 85 SER A CA 1
ATOM 726 C C . SER A 1 85 ? -1.803 -3.314 8.452 1.00 94.50 85 SER A C 1
ATOM 728 O O . SER A 1 85 ? -2.826 -3.480 7.775 1.00 94.50 85 SER A O 1
ATOM 730 N N . TYR A 1 86 ? -0.611 -3.100 7.893 1.00 96.94 86 TYR A N 1
ATOM 731 C CA . TYR A 1 86 ? -0.390 -3.134 6.447 1.00 96.94 86 TYR A CA 1
ATOM 732 C C . TYR A 1 86 ? 1.028 -3.585 6.068 1.00 96.94 86 TYR A C 1
ATOM 734 O O . TYR A 1 86 ? 1.969 -3.580 6.867 1.00 96.94 86 TYR A O 1
ATOM 742 N N . ARG A 1 87 ? 1.176 -3.961 4.799 1.00 97.31 87 ARG A N 1
ATOM 743 C CA . ARG A 1 87 ? 2.428 -4.192 4.077 1.00 97.31 87 ARG A CA 1
ATOM 744 C C . ARG A 1 87 ? 2.361 -3.428 2.772 1.00 97.31 87 ARG A C 1
ATOM 746 O O . ARG A 1 87 ? 1.374 -3.536 2.052 1.00 97.31 87 ARG A O 1
ATOM 753 N N . PHE A 1 88 ? 3.410 -2.698 2.458 1.00 97.31 88 PHE A N 1
ATOM 754 C CA . PHE A 1 88 ? 3.577 -1.949 1.226 1.00 97.31 88 PHE A CA 1
ATOM 755 C C . PHE A 1 88 ? 4.882 -2.385 0.573 1.00 97.31 88 PHE A C 1
ATOM 757 O O . PHE A 1 88 ? 5.904 -2.483 1.252 1.00 97.31 88 PHE A O 1
ATOM 764 N N . ALA A 1 89 ? 4.840 -2.614 -0.734 1.00 96.25 89 ALA A N 1
ATOM 765 C CA . ALA A 1 89 ? 6.018 -2.825 -1.556 1.00 96.25 89 ALA A CA 1
ATOM 766 C C . ALA A 1 89 ? 5.905 -2.002 -2.845 1.00 96.25 89 ALA A C 1
ATOM 768 O O . ALA A 1 89 ? 4.847 -1.987 -3.485 1.00 96.25 89 ALA A O 1
ATOM 769 N N . ARG A 1 90 ? 7.002 -1.354 -3.239 1.00 94.62 90 ARG A N 1
ATOM 770 C CA . ARG A 1 90 ? 7.167 -0.655 -4.518 1.00 94.62 90 ARG A CA 1
ATOM 771 C C . ARG A 1 90 ? 8.394 -1.208 -5.229 1.00 94.62 90 ARG A C 1
ATOM 773 O O . ARG A 1 90 ? 9.462 -1.292 -4.630 1.00 94.62 90 ARG A O 1
ATOM 780 N N . LEU A 1 91 ? 8.229 -1.557 -6.498 1.00 92.94 91 LEU A N 1
ATOM 781 C CA . LEU A 1 91 ? 9.303 -1.931 -7.409 1.00 92.94 91 LEU A CA 1
ATOM 782 C C . LEU A 1 91 ? 9.359 -0.892 -8.531 1.00 92.94 91 LEU A C 1
ATOM 784 O O . LEU A 1 91 ? 8.397 -0.748 -9.281 1.00 92.94 91 LEU A O 1
ATOM 788 N N . GLY A 1 92 ? 10.442 -0.132 -8.598 1.00 90.56 92 GLY A N 1
ATOM 789 C CA . GLY A 1 92 ? 10.716 0.825 -9.660 1.00 90.56 92 GLY A CA 1
ATOM 790 C C . GLY A 1 92 ? 11.308 0.185 -10.912 1.00 90.56 92 GLY A C 1
ATOM 791 O O . GLY A 1 92 ? 11.290 -1.033 -11.076 1.00 90.56 92 GLY A O 1
ATOM 792 N N . GLU A 1 93 ? 11.809 1.028 -11.814 1.00 84.62 93 GLU A N 1
ATOM 793 C CA . GLU A 1 93 ? 12.361 0.587 -13.105 1.00 84.62 93 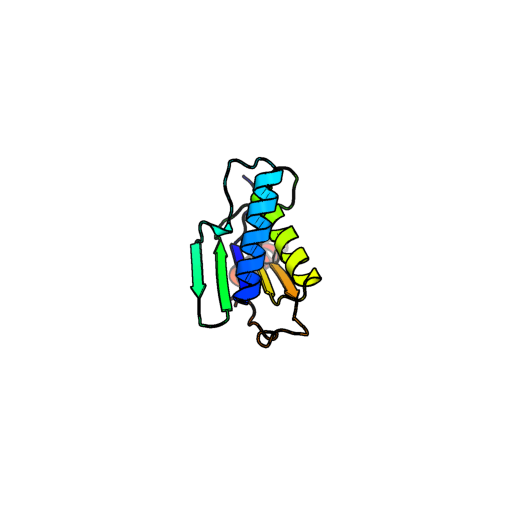GLU A CA 1
ATOM 794 C C . GLU A 1 93 ? 13.746 -0.061 -12.968 1.00 84.62 93 GLU A C 1
ATOM 796 O O . GLU A 1 93 ? 14.095 -0.928 -13.768 1.00 84.62 93 GLU A O 1
ATOM 801 N N . ASP A 1 94 ? 14.512 0.333 -11.948 1.00 81.69 94 ASP A N 1
ATOM 802 C CA . ASP A 1 94 ? 15.837 -0.214 -11.668 1.00 81.69 94 ASP A CA 1
ATOM 803 C C . ASP A 1 94 ? 15.757 -1.356 -10.640 1.00 81.69 94 ASP A C 1
ATOM 805 O O . ASP A 1 94 ? 14.954 -1.336 -9.706 1.00 81.69 94 ASP A O 1
ATOM 809 N N . TYR A 1 95 ? 16.623 -2.364 -10.792 1.00 67.38 95 TYR A N 1
ATOM 810 C CA . TYR A 1 95 ? 16.646 -3.573 -9.947 1.00 67.38 95 TYR A CA 1
ATOM 811 C C . TYR A 1 95 ? 16.819 -3.291 -8.443 1.00 67.38 95 TYR A C 1
ATOM 813 O O . TYR A 1 95 ? 16.404 -4.089 -7.588 1.00 67.38 95 TYR A O 1
ATOM 821 N N . ASP A 1 96 ? 17.484 -2.186 -8.123 1.00 78.69 96 ASP A N 1
ATOM 822 C CA . ASP A 1 96 ? 17.739 -1.693 -6.777 1.00 78.69 96 ASP A CA 1
ATOM 823 C C . ASP A 1 96 ? 16.706 -0.661 -6.297 1.00 78.69 96 ASP A C 1
ATOM 825 O O . ASP A 1 96 ? 16.667 -0.393 -5.093 1.00 78.69 96 ASP A O 1
ATOM 829 N N . ASP A 1 97 ? 15.814 -0.160 -7.165 1.00 86.62 97 ASP A N 1
ATOM 830 C CA . ASP A 1 97 ? 14.686 0.704 -6.786 1.00 86.62 97 ASP A CA 1
ATOM 831 C C . ASP A 1 97 ? 13.551 -0.134 -6.186 1.00 86.62 97 ASP A C 1
ATOM 833 O O . ASP A 1 97 ? 12.464 -0.283 -6.740 1.00 86.62 97 ASP A O 1
ATOM 837 N N . TYR A 1 98 ? 13.826 -0.732 -5.032 1.00 90.12 98 TYR A N 1
ATOM 838 C CA . TYR A 1 98 ? 12.838 -1.454 -4.251 1.00 90.12 98 TYR A CA 1
ATOM 839 C C . TYR A 1 98 ? 12.642 -0.833 -2.881 1.00 90.12 98 TYR A C 1
ATOM 841 O O . TYR A 1 98 ? 13.599 -0.587 -2.146 1.00 90.12 98 TYR A O 1
ATOM 849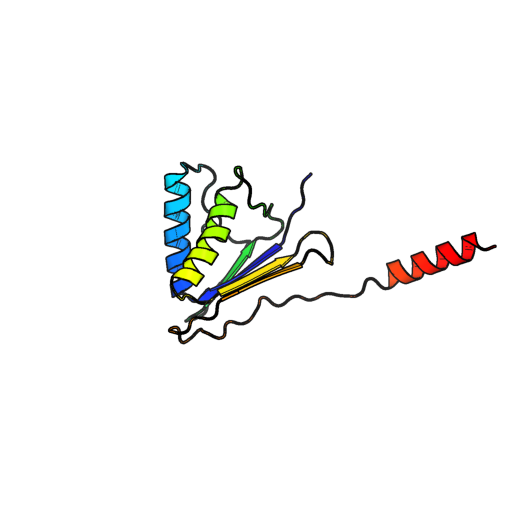 N N . GLU A 1 99 ? 11.383 -0.675 -2.500 1.00 92.50 99 GLU A N 1
ATOM 850 C CA . GLU A 1 99 ? 10.988 -0.092 -1.229 1.00 92.50 99 GLU A CA 1
ATOM 851 C C . GLU A 1 99 ? 9.932 -0.962 -0.549 1.00 92.50 99 GLU A C 1
ATOM 853 O O . GLU A 1 99 ? 8.948 -1.363 -1.167 1.00 92.50 99 GLU A O 1
ATOM 858 N N . GLU A 1 100 ? 10.113 -1.195 0.750 1.00 94.62 100 GLU A N 1
ATOM 859 C CA . GLU A 1 100 ? 9.130 -1.826 1.627 1.00 94.62 100 GLU A CA 1
ATOM 860 C C . GLU A 1 100 ? 8.811 -0.917 2.808 1.00 94.62 100 GLU A C 1
ATOM 862 O O . GLU A 1 100 ? 9.699 -0.300 3.402 1.00 94.62 100 GLU A O 1
ATOM 867 N N . LYS A 1 101 ? 7.533 -0.876 3.179 1.00 94.81 101 LYS A N 1
ATOM 868 C CA . LYS A 1 101 ? 7.038 -0.231 4.399 1.00 94.81 101 LYS A CA 1
ATOM 869 C C . LYS A 1 101 ? 5.978 -1.118 5.025 1.00 94.81 101 LYS A C 1
ATOM 871 O O . LYS A 1 101 ? 5.244 -1.808 4.318 1.00 94.81 101 LYS A O 1
ATOM 876 N N . TYR A 1 102 ? 5.886 -1.117 6.344 1.00 95.56 102 TYR A N 1
ATOM 877 C CA . TYR A 1 102 ? 4.884 -1.909 7.036 1.00 95.56 102 TYR A CA 1
ATOM 878 C C . TYR A 1 102 ? 4.578 -1.342 8.410 1.00 95.56 102 TYR A C 1
ATOM 880 O O . TYR A 1 102 ? 5.386 -0.624 8.995 1.00 95.56 102 TYR A O 1
ATOM 888 N N . TYR A 1 103 ? 3.424 -1.750 8.919 1.00 95.38 103 TYR A N 1
ATOM 889 C CA . TYR A 1 103 ? 3.047 -1.587 10.307 1.00 95.38 103 TYR A CA 1
ATOM 890 C C . TYR A 1 103 ? 2.315 -2.844 10.779 1.00 95.38 103 TYR A C 1
ATOM 892 O O . TYR A 1 103 ? 1.511 -3.413 10.032 1.00 95.38 103 TYR A O 1
ATOM 900 N N . ASP A 1 104 ? 2.615 -3.268 12.004 1.00 93.06 104 ASP A N 1
ATOM 901 C CA . ASP A 1 104 ? 1.946 -4.366 12.697 1.00 93.06 104 ASP A CA 1
ATOM 902 C C . ASP A 1 104 ? 1.115 -3.793 13.830 1.00 93.06 104 ASP A C 1
ATOM 904 O O . ASP A 1 104 ? 1.660 -3.192 14.752 1.00 93.06 104 ASP A O 1
ATOM 908 N N . SER A 1 105 ? -0.197 -3.987 13.745 1.00 90.06 105 SER A N 1
ATOM 909 C CA . SER A 1 105 ? -1.118 -3.566 14.790 1.00 90.06 105 SER A CA 1
ATOM 910 C C . SER A 1 105 ? -0.892 -4.343 16.085 1.00 90.06 105 SER A C 1
ATOM 912 O O . SER A 1 105 ? -0.739 -5.569 16.074 1.00 90.06 105 SER A O 1
ATOM 914 N N . ASP A 1 106 ? -0.961 -3.643 17.212 1.00 88.31 106 ASP A N 1
ATOM 915 C CA . ASP A 1 106 ? -0.959 -4.254 18.542 1.00 88.31 106 ASP A CA 1
ATOM 916 C C . ASP A 1 106 ? -2.352 -4.792 18.930 1.00 88.31 106 ASP A C 1
ATOM 918 O O . ASP A 1 106 ? -2.473 -5.615 19.848 1.00 88.31 106 ASP A O 1
ATOM 922 N N . SER A 1 107 ? -3.418 -4.342 18.254 1.00 84.19 107 SER A N 1
ATOM 923 C CA . SER A 1 107 ? -4.809 -4.678 18.591 1.00 84.19 107 SER A CA 1
ATOM 924 C C . SER A 1 107 ? -5.540 -5.560 17.572 1.00 84.19 107 SER A C 1
ATOM 926 O O . SER A 1 107 ? -6.521 -6.224 17.939 1.00 84.19 107 SER A O 1
ATOM 928 N N . GLU A 1 108 ? -5.094 -5.617 16.315 1.00 79.94 108 GLU A N 1
ATOM 929 C CA . GLU A 1 108 ? -5.677 -6.490 15.294 1.00 79.94 108 GLU A CA 1
ATOM 930 C C . GLU A 1 108 ? -5.161 -7.931 15.411 1.00 79.94 108 GLU A C 1
ATOM 932 O O . GLU A 1 108 ? -4.014 -8.197 15.763 1.00 79.94 108 GLU A O 1
ATOM 937 N N . LYS A 1 109 ? -6.022 -8.904 15.085 1.00 71.62 109 LYS A N 1
ATOM 938 C CA . LYS A 1 109 ? -5.595 -10.313 14.987 1.00 71.62 109 LYS A CA 1
ATOM 939 C C . LYS A 1 109 ? -4.762 -10.556 13.733 1.00 71.62 109 LYS A C 1
ATOM 941 O O . LYS A 1 109 ? -3.996 -11.510 13.671 1.00 71.62 109 LYS A O 1
ATOM 946 N N . GLU A 1 110 ? -4.939 -9.697 12.739 1.00 71.50 110 GLU A N 1
ATOM 947 C CA . GLU A 1 110 ? -4.250 -9.664 11.459 1.00 71.50 110 GLU A CA 1
ATOM 948 C C . GLU A 1 110 ? -2.924 -8.886 11.568 1.00 71.50 110 GLU A C 1
ATOM 950 O O . GLU A 1 110 ? -2.529 -8.173 10.652 1.00 71.50 110 GLU A O 1
ATOM 955 N N . ASN A 1 111 ? -2.229 -8.997 12.700 1.00 66.94 111 ASN A N 1
ATOM 956 C CA . ASN A 1 111 ? -0.947 -8.343 12.972 1.00 66.94 111 ASN A CA 1
ATOM 957 C C . ASN A 1 111 ? 0.261 -9.012 12.299 1.00 66.94 111 ASN A C 1
ATOM 959 O O . ASN A 1 111 ? 1.378 -8.533 12.428 1.00 66.94 111 ASN A O 1
ATOM 963 N N . TYR A 1 112 ? 0.051 -10.110 11.568 1.00 74.81 112 TYR A N 1
ATOM 964 C CA . TYR A 1 112 ? 1.089 -10.794 10.794 1.00 74.81 112 TYR A CA 1
ATOM 965 C C . TYR A 1 112 ? 0.645 -10.956 9.341 1.00 74.81 112 TYR A C 1
ATOM 967 O O . TYR A 1 112 ? 0.403 -12.063 8.863 1.00 74.81 112 TYR A O 1
ATOM 975 N N . LEU A 1 113 ? 0.488 -9.831 8.643 1.00 87.88 113 LEU A N 1
ATOM 976 C CA . LEU A 1 113 ? 0.234 -9.846 7.205 1.00 87.88 113 LEU A CA 1
ATOM 977 C C . LEU A 1 113 ? 1.485 -10.311 6.450 1.00 87.88 113 LEU A C 1
ATOM 979 O O . LEU A 1 113 ? 2.612 -9.932 6.781 1.00 87.88 113 LEU A O 1
ATOM 983 N N . GLU A 1 114 ? 1.271 -11.104 5.404 1.00 88.00 114 GLU A N 1
ATOM 984 C CA . GLU A 1 114 ? 2.341 -11.513 4.498 1.00 88.00 114 GLU A CA 1
ATOM 985 C C . GLU A 1 114 ? 2.793 -10.329 3.638 1.00 88.00 114 GLU A C 1
ATOM 987 O O . GLU A 1 114 ? 1.985 -9.520 3.173 1.00 88.00 114 GLU A O 1
ATOM 992 N N . PHE A 1 115 ? 4.097 -10.226 3.395 1.00 88.31 115 PHE A N 1
ATOM 993 C CA . PHE A 1 115 ? 4.605 -9.233 2.453 1.00 88.31 115 PHE A CA 1
ATOM 994 C C . PHE A 1 115 ? 4.213 -9.599 1.014 1.00 88.31 115 PHE A C 1
ATOM 996 O O . PHE A 1 115 ? 4.149 -10.786 0.672 1.00 88.31 115 PHE A O 1
ATOM 1003 N N . PRO A 1 116 ? 3.984 -8.601 0.136 1.00 90.88 116 PRO A N 1
ATOM 1004 C CA . PRO A 1 116 ? 3.956 -8.842 -1.299 1.00 90.88 116 PRO A CA 1
ATOM 1005 C C . PRO A 1 116 ? 5.211 -9.612 -1.733 1.00 90.88 116 PRO A C 1
ATOM 1007 O O . PRO A 1 116 ? 6.332 -9.169 -1.506 1.00 90.88 116 PRO A O 1
ATOM 1010 N N . SER A 1 117 ? 5.026 -10.791 -2.329 1.00 89.62 117 SER A N 1
ATOM 1011 C CA . SER A 1 117 ? 6.149 -11.630 -2.753 1.00 89.62 117 SER A CA 1
ATOM 1012 C C . SER A 1 117 ? 6.787 -11.075 -4.028 1.00 89.62 117 SER A C 1
ATOM 1014 O O . SER A 1 117 ? 6.082 -10.778 -4.994 1.00 89.62 117 SER A O 1
ATOM 1016 N N . VAL A 1 118 ? 8.119 -10.971 -4.035 1.00 86.94 118 VAL A N 1
ATOM 1017 C CA . VAL A 1 118 ? 8.913 -10.469 -5.164 1.00 86.94 118 VAL A CA 1
ATOM 1018 C C . VAL A 1 118 ? 9.920 -11.529 -5.595 1.00 86.94 118 VAL A C 1
ATOM 1020 O O . VAL A 1 118 ? 10.641 -12.085 -4.767 1.00 86.94 118 VAL A O 1
ATOM 1023 N N . LEU A 1 119 ? 9.988 -11.791 -6.900 1.00 83.31 119 LEU A N 1
ATOM 1024 C CA . LEU A 1 119 ? 11.033 -12.606 -7.517 1.00 83.31 119 LEU A CA 1
ATOM 1025 C C . LEU A 1 119 ? 12.059 -11.668 -8.159 1.00 83.31 119 LEU A C 1
ATOM 1027 O O . LEU A 1 119 ? 11.689 -10.842 -8.989 1.00 83.31 119 LEU A O 1
ATOM 1031 N N . ARG A 1 120 ? 13.332 -11.788 -7.768 1.00 75.44 120 ARG A N 1
ATOM 1032 C CA . ARG A 1 120 ? 14.460 -11.098 -8.412 1.00 75.44 120 ARG A CA 1
ATOM 1033 C C . ARG A 1 120 ? 15.473 -12.123 -8.883 1.00 75.44 120 ARG A C 1
ATOM 1035 O O . ARG A 1 120 ? 15.777 -13.064 -8.151 1.00 75.44 120 ARG A O 1
ATOM 1042 N N . GLU A 1 121 ? 15.998 -11.917 -10.078 1.00 79.75 121 GLU A N 1
ATOM 1043 C CA . GLU A 1 121 ? 16.969 -12.805 -10.711 1.00 79.75 121 GLU A CA 1
ATOM 1044 C C . GLU A 1 121 ? 18.279 -12.044 -10.960 1.00 79.75 121 GLU A C 1
ATOM 1046 O O . GLU A 1 121 ? 18.286 -10.816 -11.037 1.00 79.75 121 GLU A O 1
ATOM 1051 N N . PHE A 1 122 ? 19.403 -12.762 -11.030 1.00 81.69 122 PHE A N 1
ATOM 1052 C CA . PHE A 1 122 ? 20.684 -12.160 -11.403 1.00 81.69 122 PHE A CA 1
ATOM 1053 C C . PHE A 1 122 ? 20.756 -11.986 -12.921 1.00 81.69 122 PHE A C 1
ATOM 1055 O O . PHE A 1 122 ? 20.503 -12.929 -13.669 1.00 81.69 122 PHE A O 1
ATOM 1062 N N . GLU A 1 123 ? 21.172 -10.806 -13.382 1.00 83.19 123 GLU A N 1
ATOM 1063 C CA . GLU A 1 123 ? 21.475 -10.562 -14.796 1.00 83.19 123 GLU A CA 1
ATOM 1064 C C . GLU A 1 123 ? 22.919 -10.989 -15.116 1.00 83.19 123 GLU A C 1
ATOM 1066 O O . GLU A 1 123 ? 23.806 -10.179 -15.396 1.00 83.19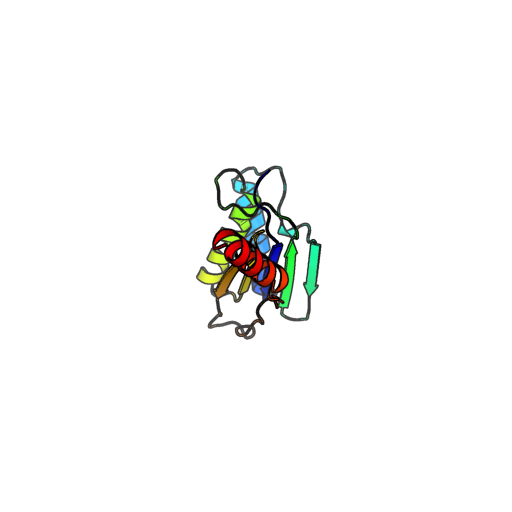 123 GLU A O 1
ATOM 1071 N N . ASP A 1 124 ? 23.180 -12.294 -15.024 1.00 90.38 124 ASP A N 1
ATOM 1072 C CA . ASP A 1 124 ? 24.527 -12.855 -15.183 1.00 90.38 124 ASP A CA 1
ATOM 1073 C C . ASP A 1 124 ? 25.135 -12.545 -16.563 1.00 90.38 124 ASP A C 1
ATOM 1075 O O . ASP A 1 124 ? 26.342 -12.314 -16.674 1.00 90.38 124 ASP A O 1
ATOM 1079 N N . GLU A 1 125 ? 24.308 -12.494 -17.616 1.00 88.50 125 GLU A N 1
ATOM 1080 C CA . GLU A 1 125 ? 24.748 -12.183 -18.984 1.00 88.50 125 GLU A CA 1
ATOM 1081 C C . GLU A 1 125 ? 25.401 -10.798 -19.076 1.00 88.50 125 GLU A C 1
ATOM 1083 O O . GLU A 1 125 ? 26.485 -10.672 -19.652 1.00 88.50 125 GLU A O 1
ATOM 1088 N N . TYR A 1 126 ? 24.812 -9.785 -18.431 1.00 85.25 126 TYR A N 1
ATOM 1089 C CA . TYR A 1 126 ? 25.368 -8.433 -18.381 1.00 85.25 126 TYR A CA 1
ATOM 1090 C C . TYR A 1 126 ? 26.767 -8.420 -17.749 1.00 85.25 126 TYR A C 1
ATOM 1092 O O . TYR A 1 126 ? 27.707 -7.850 -18.310 1.00 85.25 126 TYR A O 1
ATOM 1100 N N . ILE A 1 127 ? 26.939 -9.095 -16.606 1.00 90.06 127 ILE A N 1
ATOM 1101 C CA . ILE A 1 127 ? 28.234 -9.171 -15.914 1.00 90.06 127 ILE A CA 1
ATOM 1102 C C . ILE A 1 127 ? 29.269 -9.912 -16.767 1.00 90.06 127 ILE A C 1
ATOM 1104 O O . ILE A 1 127 ? 30.413 -9.464 -16.883 1.00 90.06 127 ILE A O 1
ATOM 1108 N N . MET A 1 128 ? 28.886 -11.027 -17.394 1.00 93.00 128 MET A N 1
ATOM 1109 C CA . MET A 1 128 ? 29.785 -11.780 -18.270 1.00 93.00 128 MET A CA 1
ATOM 1110 C C . MET A 1 128 ? 30.243 -10.952 -19.475 1.00 93.00 128 MET A C 1
ATOM 1112 O O . MET A 1 128 ? 31.413 -11.029 -19.855 1.00 93.00 128 MET A O 1
ATOM 1116 N N . ASP A 1 129 ? 29.357 -10.160 -20.074 1.00 90.88 129 ASP A N 1
ATOM 1117 C CA . ASP A 1 129 ? 29.702 -9.308 -21.212 1.00 90.88 129 ASP A CA 1
ATOM 1118 C C . ASP A 1 129 ? 30.570 -8.114 -20.806 1.00 90.88 129 ASP A C 1
ATOM 1120 O O . ASP A 1 129 ? 31.558 -7.826 -21.488 1.00 90.88 129 ASP A O 1
ATOM 1124 N N . LEU A 1 130 ? 30.296 -7.490 -19.656 1.00 88.94 130 LEU A N 1
ATOM 1125 C CA . LEU A 1 130 ? 31.142 -6.439 -19.085 1.00 88.94 130 LEU A CA 1
ATOM 1126 C C . LEU A 1 130 ? 32.594 -6.917 -18.903 1.00 88.94 130 LEU A C 1
ATOM 1128 O O . LEU A 1 130 ? 33.538 -6.223 -19.290 1.00 88.94 130 LEU A O 1
ATOM 1132 N N . LEU A 1 131 ? 32.784 -8.118 -18.348 1.00 91.00 131 LEU A N 1
ATOM 1133 C CA . LEU A 1 131 ? 34.116 -8.688 -18.118 1.00 91.00 131 LEU A CA 1
ATOM 1134 C C . LEU A 1 131 ? 34.860 -8.976 -19.432 1.00 91.00 131 LEU A C 1
ATOM 1136 O O . LEU A 1 131 ? 36.041 -8.653 -19.547 1.00 91.00 131 LEU A O 1
ATOM 1140 N N . LYS A 1 132 ? 34.171 -9.495 -20.459 1.00 89.06 132 LYS A N 1
ATOM 1141 C CA . LYS A 1 132 ? 34.771 -9.716 -21.790 1.00 89.06 132 LYS A CA 1
ATOM 1142 C C . LYS A 1 132 ? 35.208 -8.414 -22.463 1.00 89.06 132 LYS A C 1
ATOM 1144 O O . LYS A 1 132 ? 36.207 -8.407 -23.181 1.00 89.06 132 LYS A O 1
ATOM 1149 N N . VAL A 1 133 ? 34.448 -7.326 -22.302 1.00 76.25 133 VAL A N 1
ATOM 1150 C CA . VAL A 1 133 ? 34.809 -6.015 -22.869 1.00 76.25 133 VAL A CA 1
ATOM 1151 C C . VAL A 1 133 ? 36.100 -5.499 -22.236 1.00 76.25 133 VAL A C 1
ATOM 1153 O O . VAL A 1 133 ? 36.990 -5.059 -22.963 1.00 76.25 133 VAL A O 1
ATOM 1156 N N . ASN A 1 134 ? 36.240 -5.617 -20.915 1.00 68.94 134 ASN A N 1
ATOM 1157 C CA . ASN A 1 134 ? 37.438 -5.169 -20.203 1.00 68.94 134 ASN A CA 1
ATOM 1158 C C . ASN A 1 134 ? 38.691 -5.968 -20.604 1.00 68.94 134 ASN A C 1
ATOM 1160 O O . ASN A 1 134 ? 39.728 -5.365 -20.876 1.00 68.94 134 ASN A O 1
ATOM 1164 N N . ASP A 1 135 ? 38.578 -7.288 -20.784 1.00 67.19 135 ASP A N 1
ATOM 1165 C CA . ASP A 1 135 ? 39.681 -8.137 -21.272 1.00 67.19 135 ASP A CA 1
ATOM 1166 C C . ASP A 1 135 ? 40.172 -7.762 -22.687 1.00 67.19 135 ASP A C 1
ATOM 1168 O O . ASP A 1 135 ? 41.314 -8.046 -23.060 1.00 67.19 135 ASP A O 1
ATOM 1172 N N . ASN A 1 136 ? 39.314 -7.143 -23.505 1.00 64.31 136 ASN A N 1
ATOM 1173 C CA . ASN A 1 136 ? 39.663 -6.690 -24.854 1.00 64.31 136 ASN A CA 1
ATOM 1174 C C . ASN A 1 136 ? 40.282 -5.283 -24.884 1.00 64.31 136 ASN A C 1
ATOM 1176 O O . ASN A 1 136 ? 40.856 -4.914 -25.905 1.00 64.31 136 ASN A O 1
ATOM 1180 N N . LEU A 1 137 ? 40.172 -4.506 -23.801 1.00 62.12 137 LEU A N 1
ATOM 1181 C CA . LEU A 1 137 ? 40.801 -3.186 -23.665 1.00 62.12 137 LEU A CA 1
ATOM 1182 C C . LEU A 1 137 ? 42.233 -3.269 -23.113 1.00 62.12 137 LEU A C 1
ATOM 1184 O O . LEU A 1 137 ? 43.011 -2.338 -23.305 1.00 62.12 137 LEU A O 1
ATOM 1188 N N . GLU A 1 138 ? 42.590 -4.375 -22.454 1.00 58.03 138 GLU A N 1
ATOM 1189 C CA . GLU A 1 138 ? 43.937 -4.620 -21.914 1.00 58.03 138 GLU A CA 1
ATOM 1190 C C . GLU A 1 138 ? 44.904 -5.316 -22.904 1.00 58.03 138 GLU A C 1
ATOM 1192 O O . GLU A 1 138 ? 46.024 -5.668 -22.526 1.00 58.03 138 GLU A O 1
ATOM 1197 N N . LYS A 1 139 ? 44.509 -5.506 -24.173 1.00 49.84 139 LYS A N 1
ATOM 1198 C CA . LYS A 1 139 ? 45.346 -6.063 -25.259 1.00 49.84 139 LYS A CA 1
ATOM 1199 C C . LYS A 1 139 ? 45.725 -5.011 -26.294 1.00 49.84 139 LYS A C 1
ATOM 1201 O O . LYS A 1 139 ? 46.879 -5.085 -26.773 1.00 49.84 139 LYS A O 1
#

Foldseek 3Di:
DDKFKKKKKKWWPVLLVQLVVQLVVQCVVVVPDPDAPVVDFPDWDDDDTMIMTIHGRHPQDPDPVCSNNVSNVVSQVVCQVVQTWMWMWMGIPDLPPIDIDIDAGPPDPCRDTDHDDDDDDDPVVVVVVVVVVVVVVVD

Radius of gyration: 18.95 Å; chains: 1; bounding box: 58×32×44 Å

Secondary structure (DSSP, 8-state):
----EEEEEEEEHHHHHHHHHHHHHHHHHTT-SS--GGG--SEEEE-SSEEEEEEEEE----STT-HHHHHHHHHHHHHHHTT--EEEEEE-SSTT-EEEEEE--SS-TT-SPPPPP------HHHHHHHHHHHHHH--

Sequence (139 aa):
MGYRSDVRIMISKKGYDELKKYTDNYLFEKNWGYGNLLNEFDVRAVNNDTVYLGWNDIKWYDYEDYEDVNAIVYGLKHLEENDYSYRFARLGEDYDDYEEKYYDSDSEKENYLEFPSVLREFEDEYIMDLLKVNDNLEK